Protein AF-A0A5T0D8S8-F1 (afdb_monomer_lite)

Structure (mmCIF, N/CA/C/O backbone):
data_AF-A0A5T0D8S8-F1
#
_entry.id   AF-A0A5T0D8S8-F1
#
loop_
_atom_site.group_PDB
_atom_site.id
_atom_site.type_symbol
_atom_site.label_atom_id
_atom_site.label_alt_id
_atom_site.label_comp_id
_atom_site.label_asym_id
_atom_site.label_entity_id
_atom_site.label_seq_id
_atom_site.pdbx_PDB_ins_code
_atom_site.Cartn_x
_atom_site.Cartn_y
_atom_site.Cartn_z
_atom_site.occupancy
_atom_site.B_iso_or_equiv
_atom_site.auth_seq_id
_atom_site.auth_comp_id
_atom_site.auth_asym_id
_atom_site.auth_atom_id
_atom_site.pdbx_PDB_model_num
ATOM 1 N N . ALA A 1 1 ? 26.928 -7.150 -6.075 1.00 76.38 1 ALA A N 1
ATOM 2 C CA . ALA A 1 1 ? 25.591 -7.491 -5.551 1.00 76.38 1 ALA A CA 1
ATOM 3 C C . ALA A 1 1 ? 24.658 -6.289 -5.675 1.00 76.38 1 ALA A C 1
ATOM 5 O O . ALA A 1 1 ? 23.908 -6.264 -6.637 1.00 76.38 1 ALA A O 1
ATOM 6 N N . LEU A 1 2 ? 24.824 -5.243 -4.854 1.00 87.56 2 LEU A N 1
ATOM 7 C CA . LEU A 1 2 ? 23.936 -4.066 -4.821 1.00 87.56 2 LEU A CA 1
ATOM 8 C C . LEU A 1 2 ? 23.658 -3.410 -6.187 1.00 87.56 2 LEU A C 1
ATOM 10 O O . LEU A 1 2 ? 22.511 -3.160 -6.523 1.00 87.56 2 LEU A O 1
ATOM 14 N N . LYS A 1 3 ? 24.692 -3.171 -7.006 1.00 94.81 3 LYS A N 1
ATOM 15 C CA . LYS A 1 3 ? 24.516 -2.570 -8.342 1.00 94.81 3 LYS A CA 1
ATOM 16 C C . LYS A 1 3 ? 23.547 -3.372 -9.224 1.00 94.81 3 LYS A C 1
ATOM 18 O O . LYS A 1 3 ? 22.665 -2.792 -9.836 1.00 94.81 3 LYS A O 1
ATOM 23 N N . ILE A 1 4 ? 23.692 -4.697 -9.230 1.00 96.62 4 ILE A N 1
ATOM 24 C CA . ILE A 1 4 ? 22.875 -5.604 -10.048 1.00 96.62 4 ILE A CA 1
ATOM 25 C C . ILE A 1 4 ? 21.431 -5.641 -9.532 1.00 96.62 4 ILE A C 1
ATOM 27 O O . ILE A 1 4 ? 20.495 -5.719 -10.320 1.00 96.62 4 ILE A O 1
ATOM 31 N N . GLU A 1 5 ? 21.234 -5.594 -8.213 1.00 90.88 5 GLU A N 1
ATOM 32 C CA . GLU A 1 5 ? 19.894 -5.525 -7.613 1.00 90.88 5 GLU A CA 1
ATOM 33 C C . GLU A 1 5 ? 19.188 -4.212 -7.966 1.00 90.88 5 GLU A C 1
ATOM 35 O O . GLU A 1 5 ? 18.016 -4.230 -8.335 1.00 90.88 5 GLU A O 1
ATOM 40 N N . LEU A 1 6 ? 19.914 -3.090 -7.927 1.00 93.69 6 LEU A N 1
ATOM 41 C CA . LEU A 1 6 ? 19.385 -1.779 -8.302 1.00 93.69 6 LEU A CA 1
ATOM 42 C C . LEU A 1 6 ? 19.058 -1.689 -9.797 1.00 93.69 6 LEU A C 1
ATOM 44 O O . LEU A 1 6 ? 18.018 -1.141 -10.147 1.00 93.69 6 LEU A O 1
ATOM 48 N N . GLU A 1 7 ? 19.901 -2.252 -10.666 1.00 96.81 7 GLU A N 1
ATOM 49 C CA . GLU A 1 7 ? 19.637 -2.327 -12.110 1.00 96.81 7 GLU A CA 1
ATOM 50 C C . GLU A 1 7 ? 18.355 -3.120 -12.394 1.00 96.81 7 GLU A C 1
ATOM 52 O O . GLU A 1 7 ? 17.474 -2.633 -13.094 1.00 96.81 7 GLU A O 1
ATOM 57 N N . LYS A 1 8 ? 18.175 -4.282 -11.755 1.00 93.75 8 LYS A N 1
ATOM 58 C CA . LYS A 1 8 ? 16.948 -5.082 -11.901 1.00 93.75 8 LYS A CA 1
ATOM 59 C C . LYS A 1 8 ? 15.697 -4.362 -11.398 1.00 93.75 8 LYS A C 1
ATOM 61 O O . LYS A 1 8 ? 14.640 -4.479 -12.014 1.00 93.75 8 LYS A O 1
ATOM 66 N N . LEU A 1 9 ? 15.798 -3.646 -10.276 1.00 90.00 9 LEU A N 1
ATOM 67 C CA . LEU A 1 9 ? 14.680 -2.873 -9.731 1.00 90.00 9 LEU A CA 1
ATOM 68 C C . LEU A 1 9 ? 14.298 -1.720 -10.668 1.00 90.00 9 LEU A C 1
ATOM 70 O O . LEU A 1 9 ? 13.117 -1.455 -10.880 1.00 90.00 9 LEU A O 1
ATOM 74 N N . PHE A 1 10 ? 15.301 -1.056 -11.241 1.00 91.56 10 PHE A N 1
ATOM 75 C CA . PHE A 1 10 ? 15.101 0.011 -12.210 1.00 91.56 10 PHE A CA 1
ATOM 76 C C . PHE A 1 10 ? 14.452 -0.510 -13.497 1.00 91.56 10 PHE A C 1
ATOM 78 O O . PHE A 1 10 ? 13.442 0.042 -13.927 1.00 91.56 10 PHE A O 1
ATOM 85 N N . ASP A 1 11 ? 14.957 -1.613 -14.054 1.00 95.62 11 ASP A N 1
ATOM 86 C CA . ASP A 1 11 ? 14.377 -2.254 -15.237 1.00 95.62 11 ASP A CA 1
ATOM 87 C C . ASP A 1 11 ? 12.917 -2.664 -14.994 1.00 95.62 11 ASP A C 1
ATOM 89 O O . ASP A 1 11 ? 12.059 -2.423 -15.840 1.00 95.62 11 ASP A O 1
ATOM 93 N N . PHE A 1 12 ? 12.605 -3.214 -13.814 1.00 89.69 12 PHE A N 1
ATOM 94 C CA . PHE A 1 12 ? 11.231 -3.527 -13.414 1.00 89.69 12 PHE A CA 1
ATOM 95 C C . PHE A 1 12 ? 10.333 -2.281 -13.378 1.00 89.69 12 PHE A C 1
ATOM 97 O O . PHE A 1 12 ? 9.203 -2.323 -13.863 1.00 89.69 12 PHE A O 1
ATOM 104 N N . ALA A 1 13 ? 10.832 -1.163 -12.845 1.00 86.56 13 ALA A N 1
ATOM 105 C CA . ALA A 1 13 ? 10.083 0.090 -12.779 1.00 86.56 13 ALA A CA 1
ATOM 106 C C . ALA A 1 13 ? 9.810 0.706 -14.166 1.00 86.56 13 ALA A C 1
ATOM 108 O O . ALA A 1 13 ? 8.840 1.447 -14.319 1.00 86.56 13 ALA A O 1
ATOM 109 N N . LEU A 1 14 ? 10.637 0.395 -15.173 1.00 90.81 14 LEU A N 1
ATOM 110 C CA . LEU A 1 14 ? 10.438 0.818 -16.564 1.00 90.81 14 LEU A CA 1
ATOM 111 C C . LEU A 1 14 ? 9.411 -0.028 -17.326 1.00 90.81 14 LEU A C 1
ATOM 113 O O . LEU A 1 14 ? 8.893 0.422 -18.352 1.00 90.81 14 LEU A O 1
ATOM 117 N N . VAL A 1 15 ? 9.107 -1.241 -16.856 1.00 89.00 15 VAL A N 1
ATOM 118 C CA . VAL A 1 15 ? 8.053 -2.064 -17.457 1.00 89.00 15 VAL A CA 1
ATOM 119 C C . VAL A 1 15 ? 6.717 -1.345 -17.292 1.00 89.00 15 VAL A C 1
ATOM 121 O O . VAL A 1 15 ? 6.387 -0.862 -16.206 1.00 89.00 15 VAL A O 1
ATOM 124 N N . LYS A 1 16 ? 5.935 -1.284 -18.380 1.00 80.75 16 LYS A N 1
ATOM 125 C CA . LYS A 1 16 ? 4.577 -0.738 -18.355 1.00 80.75 16 LYS A CA 1
ATOM 126 C C . LYS A 1 16 ? 3.772 -1.498 -17.302 1.00 80.75 16 LYS A C 1
ATOM 128 O O . LYS A 1 16 ? 3.469 -2.675 -17.480 1.00 80.75 16 LYS A O 1
ATOM 133 N N . GLN A 1 17 ? 3.456 -0.811 -16.212 1.00 73.94 17 GLN A N 1
ATOM 134 C CA . GLN A 1 17 ? 2.636 -1.365 -15.146 1.00 73.94 17 GLN A CA 1
ATOM 135 C C . GLN A 1 17 ? 1.212 -1.568 -15.668 1.00 73.94 17 GLN A C 1
ATOM 137 O O . GLN A 1 17 ? 0.746 -0.806 -16.524 1.00 73.94 17 GLN A O 1
ATOM 142 N N . GLU A 1 18 ? 0.520 -2.595 -15.177 1.00 76.94 18 GLU A N 1
ATOM 143 C CA . GLU A 1 18 ? -0.890 -2.767 -15.512 1.00 76.94 18 GLU A CA 1
ATOM 144 C C . GLU A 1 18 ? -1.683 -1.541 -15.050 1.00 76.94 18 GLU A C 1
ATOM 146 O O . GLU A 1 18 ? -1.655 -1.153 -13.884 1.00 76.94 18 GLU A O 1
ATOM 151 N N . GLU A 1 19 ? -2.400 -0.919 -15.982 1.00 67.31 19 GLU A N 1
ATOM 152 C CA . GLU A 1 19 ? -3.166 0.303 -15.711 1.00 67.31 19 GLU A CA 1
ATOM 153 C C . GLU A 1 19 ? -4.399 0.026 -14.830 1.00 67.31 19 GLU A C 1
ATOM 155 O O . GLU A 1 19 ? -4.937 0.942 -14.216 1.00 67.31 19 GLU A O 1
ATOM 160 N N . ASN A 1 20 ? -4.816 -1.243 -14.730 1.00 69.19 20 ASN A N 1
ATOM 161 C CA . ASN A 1 20 ? -6.038 -1.680 -14.055 1.00 69.19 20 ASN A CA 1
ATOM 162 C C . ASN A 1 20 ? -5.758 -2.675 -12.920 1.00 69.19 20 ASN A C 1
ATOM 164 O O . ASN A 1 20 ? -6.463 -3.675 -12.785 1.00 69.19 20 ASN A O 1
ATOM 168 N N . LEU A 1 21 ? -4.735 -2.416 -12.102 1.00 70.88 21 LEU A N 1
ATOM 169 C CA . LEU A 1 21 ? -4.496 -3.217 -10.901 1.00 70.88 21 LEU A CA 1
ATOM 170 C C . LEU A 1 21 ? -5.711 -3.123 -9.964 1.00 70.88 21 LEU A C 1
ATOM 172 O O . LEU A 1 21 ? -5.975 -2.088 -9.346 1.00 70.88 21 LEU A O 1
ATOM 176 N N . LEU A 1 22 ? -6.461 -4.220 -9.871 1.00 72.94 22 LEU A N 1
ATOM 177 C CA . LEU A 1 22 ? -7.544 -4.381 -8.910 1.00 72.94 22 LEU A CA 1
ATOM 178 C C . LEU A 1 22 ? -6.939 -4.775 -7.566 1.00 72.94 22 LEU A C 1
ATOM 180 O O . LEU A 1 22 ? -6.579 -5.925 -7.339 1.00 72.94 22 LEU A O 1
ATOM 184 N N . TRP A 1 23 ? -6.819 -3.798 -6.675 1.00 79.44 23 TRP A N 1
ATOM 185 C CA . TRP A 1 23 ? -6.363 -4.036 -5.312 1.00 79.44 23 TRP A CA 1
ATOM 186 C C . TRP A 1 23 ? -7.521 -4.539 -4.448 1.00 79.44 23 TRP A C 1
ATOM 188 O O . TRP A 1 23 ? -8.521 -3.839 -4.266 1.00 79.44 23 TRP A O 1
ATOM 198 N N . ASP A 1 24 ? -7.374 -5.732 -3.870 1.00 82.25 24 ASP A N 1
ATOM 199 C CA . ASP A 1 24 ? -8.346 -6.269 -2.911 1.00 82.25 24 ASP A CA 1
ATOM 200 C C . ASP A 1 24 ? -8.381 -5.450 -1.615 1.00 82.25 24 ASP A C 1
ATOM 202 O O . ASP A 1 24 ? -9.457 -5.178 -1.067 1.00 82.25 24 ASP A O 1
ATOM 206 N N . LYS A 1 25 ? -7.199 -5.029 -1.148 1.00 85.69 25 LYS A N 1
ATOM 207 C CA . LYS A 1 25 ? -6.994 -4.205 0.047 1.00 85.69 25 LYS A CA 1
ATOM 208 C C . LYS A 1 25 ? -5.826 -3.245 -0.163 1.00 85.69 25 LYS A C 1
ATOM 210 O O . LYS A 1 25 ? -4.802 -3.624 -0.724 1.00 85.69 25 LYS A O 1
ATOM 215 N N . VAL A 1 26 ? -5.960 -2.025 0.353 1.00 89.12 26 VAL A N 1
ATOM 216 C CA . VAL A 1 26 ? -4.871 -1.044 0.419 1.00 89.12 26 VAL A CA 1
ATOM 217 C C . VAL A 1 26 ? -4.734 -0.574 1.860 1.00 89.12 26 VAL A C 1
ATOM 219 O O . VAL A 1 26 ? -5.678 -0.024 2.423 1.00 89.12 26 VAL A O 1
ATOM 222 N N . TYR A 1 27 ? -3.567 -0.785 2.462 1.00 89.75 27 TYR A N 1
ATOM 223 C CA . TYR A 1 27 ? -3.269 -0.328 3.818 1.00 89.75 27 TYR A CA 1
ATOM 224 C C . TYR A 1 27 ? -2.499 0.990 3.776 1.00 89.75 27 TYR A C 1
ATOM 226 O O . TYR A 1 27 ? -1.613 1.172 2.945 1.00 89.75 27 TYR A O 1
ATOM 234 N N . SER A 1 28 ? -2.829 1.917 4.670 1.00 90.56 28 SER A N 1
ATOM 235 C CA . SER A 1 28 ? -2.165 3.221 4.754 1.00 90.56 28 SER A CA 1
ATOM 236 C C . SER A 1 28 ? -2.101 3.710 6.195 1.00 90.56 28 SER A C 1
ATOM 238 O O . SER A 1 28 ? -2.987 3.415 6.998 1.00 90.56 28 SER A O 1
ATOM 240 N N . SER A 1 29 ? -1.071 4.480 6.540 1.00 90.50 29 SER A N 1
ATOM 241 C CA . SER A 1 29 ? -1.007 5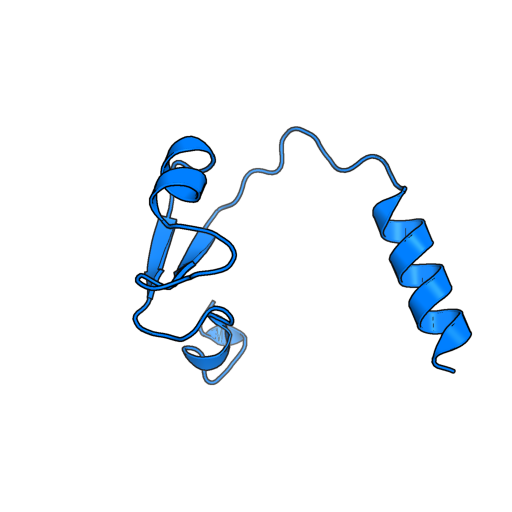.143 7.838 1.00 90.50 29 SER A CA 1
ATOM 242 C C . SER A 1 29 ? -1.934 6.360 7.903 1.00 90.50 29 SER A C 1
ATOM 244 O O . SER A 1 29 ? -2.014 7.177 6.987 1.00 90.50 29 SER A O 1
ATOM 246 N N . LYS A 1 30 ? -2.602 6.541 9.048 1.00 87.50 30 LYS A N 1
ATOM 247 C CA . LYS A 1 30 ? -3.396 7.749 9.338 1.00 87.50 30 LYS A CA 1
ATOM 248 C C . LYS A 1 30 ? -2.571 9.037 9.363 1.00 87.50 30 LYS A C 1
ATOM 250 O O . LYS A 1 30 ? -3.148 10.108 9.197 1.00 87.50 30 LYS A O 1
ATOM 255 N N . LYS A 1 31 ? -1.269 8.943 9.637 1.00 84.75 31 LYS A N 1
ATOM 256 C CA . LYS A 1 31 ? -0.358 10.084 9.817 1.00 84.75 31 LYS A CA 1
ATOM 257 C C . LYS A 1 31 ? 0.819 10.017 8.845 1.00 84.75 31 LYS A C 1
ATOM 259 O O . LYS A 1 31 ? 1.921 10.432 9.178 1.00 84.75 31 LYS A O 1
ATOM 264 N N . ASP A 1 32 ? 0.586 9.446 7.670 1.00 83.00 32 ASP A N 1
ATOM 265 C CA . ASP A 1 32 ? 1.596 9.365 6.628 1.00 83.00 32 ASP A CA 1
ATOM 266 C C . ASP A 1 32 ? 1.933 10.763 6.081 1.00 83.00 32 ASP A C 1
ATOM 268 O O . ASP A 1 32 ? 1.053 11.474 5.587 1.00 83.00 32 ASP A O 1
ATOM 272 N N . GLU A 1 33 ? 3.201 11.159 6.189 1.00 83.31 33 GLU A N 1
ATOM 273 C CA . GLU A 1 33 ? 3.711 12.439 5.680 1.00 83.31 33 GLU A CA 1
ATOM 274 C C . GLU A 1 33 ? 4.224 12.343 4.234 1.00 83.31 33 GLU A C 1
ATOM 276 O O . GLU A 1 33 ? 4.374 13.366 3.570 1.00 83.31 33 GLU A O 1
ATOM 281 N N . ILE A 1 34 ? 4.468 11.129 3.729 1.00 87.31 34 ILE A N 1
ATOM 282 C CA . ILE A 1 34 ? 4.959 10.879 2.367 1.00 87.31 34 ILE A CA 1
ATOM 283 C C . ILE A 1 34 ? 3.773 10.700 1.411 1.00 87.31 34 ILE A C 1
ATOM 285 O O . ILE A 1 34 ? 3.742 11.314 0.345 1.00 87.31 34 ILE A O 1
ATOM 289 N N . PHE A 1 35 ? 2.766 9.913 1.807 1.00 85.56 35 PHE A N 1
ATOM 290 C CA . PHE A 1 35 ? 1.512 9.734 1.066 1.00 85.56 35 PHE A CA 1
ATOM 291 C C . PHE A 1 35 ? 0.307 10.168 1.908 1.00 85.56 35 PHE A C 1
ATOM 293 O O . PHE A 1 35 ? -0.322 9.338 2.568 1.00 85.56 35 PHE A O 1
ATOM 300 N N . PRO A 1 36 ? -0.071 11.459 1.864 1.00 86.50 36 PRO A N 1
ATOM 301 C CA . PRO A 1 36 ? -1.140 11.983 2.697 1.00 86.50 36 PRO A CA 1
ATOM 302 C C . PRO A 1 36 ? -2.459 11.217 2.501 1.00 86.50 36 PRO A C 1
ATOM 304 O O . PRO A 1 36 ? -2.860 10.973 1.355 1.00 86.50 36 PRO A O 1
ATOM 307 N N . PRO A 1 37 ? -3.219 10.932 3.576 1.00 85.69 37 PRO A N 1
ATOM 308 C CA . PRO A 1 37 ? -4.479 10.188 3.500 1.00 85.69 37 PRO A CA 1
ATOM 309 C C . PRO A 1 37 ? -5.482 10.735 2.479 1.00 85.69 37 PRO A C 1
ATOM 311 O O . PRO A 1 37 ? -6.233 9.976 1.871 1.00 85.69 37 PRO A O 1
ATOM 314 N N . ASN A 1 38 ? -5.504 12.055 2.277 1.00 87.38 38 ASN A N 1
ATOM 315 C CA . ASN A 1 38 ? -6.398 12.7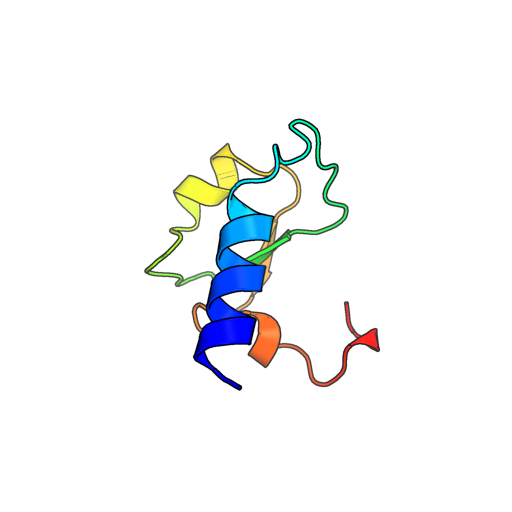02 1.317 1.00 87.38 38 ASN A CA 1
ATOM 316 C C . ASN A 1 38 ? -6.027 12.394 -0.138 1.00 87.38 38 ASN A C 1
ATOM 318 O O . ASN A 1 38 ? -6.923 12.236 -0.960 1.00 87.38 38 ASN A O 1
ATOM 322 N N . ALA A 1 39 ? -4.735 12.272 -0.455 1.00 86.69 39 ALA A N 1
ATOM 323 C CA . ALA A 1 39 ? -4.296 11.891 -1.794 1.00 86.69 39 ALA A CA 1
ATOM 324 C C . ALA A 1 39 ? -4.691 10.439 -2.098 1.00 86.69 39 ALA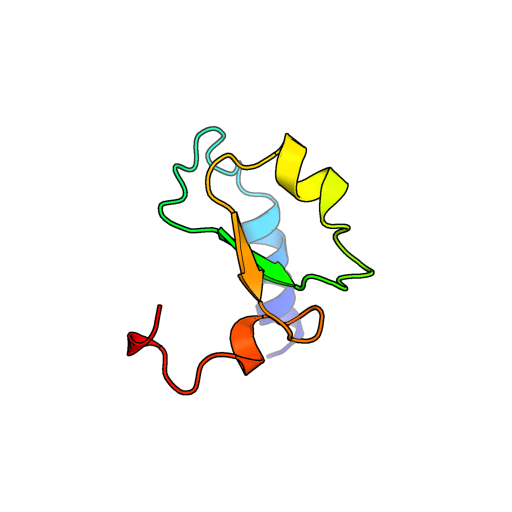 A C 1
ATOM 326 O O . ALA A 1 39 ? -5.227 10.148 -3.165 1.00 86.69 39 ALA A O 1
ATOM 327 N N . LEU A 1 40 ? -4.518 9.545 -1.120 1.00 87.75 40 LEU A N 1
ATOM 328 C CA . LEU A 1 40 ? -4.853 8.131 -1.269 1.00 87.75 40 LEU A CA 1
ATOM 329 C C . LEU A 1 40 ? -6.358 7.900 -1.423 1.00 87.75 40 LEU A C 1
ATOM 331 O O . LEU A 1 40 ? -6.758 7.130 -2.291 1.00 87.75 40 LEU A O 1
ATOM 335 N N . LYS A 1 41 ? -7.201 8.599 -0.650 1.00 87.19 41 LYS A N 1
ATOM 336 C CA . LYS A 1 41 ? -8.672 8.497 -0.759 1.00 87.19 41 LYS A CA 1
ATOM 337 C C . LYS A 1 41 ? -9.209 8.822 -2.151 1.00 87.19 41 LYS A C 1
ATOM 339 O O . LYS A 1 41 ? -10.253 8.301 -2.524 1.00 87.19 41 LYS A O 1
ATOM 344 N N . ASN A 1 42 ? -8.508 9.666 -2.903 1.00 84.62 42 ASN A N 1
ATOM 345 C CA . ASN A 1 42 ? -8.890 10.004 -4.272 1.00 84.62 42 ASN A CA 1
ATOM 346 C C . ASN A 1 42 ? -8.443 8.942 -5.290 1.00 84.62 42 ASN A C 1
ATOM 348 O O . ASN A 1 42 ? -9.001 8.882 -6.380 1.00 84.62 42 ASN A O 1
ATOM 352 N N . ALA A 1 43 ? -7.448 8.121 -4.945 1.00 85.19 43 ALA A N 1
ATOM 353 C CA . ALA A 1 43 ? -6.888 7.092 -5.816 1.00 85.19 43 ALA A CA 1
ATOM 354 C C . ALA A 1 43 ? -7.493 5.698 -5.572 1.00 85.19 43 ALA A C 1
ATOM 356 O O . ALA A 1 43 ? -7.588 4.902 -6.502 1.00 85.19 43 ALA A O 1
ATOM 357 N N . PHE A 1 44 ? -7.917 5.394 -4.340 1.00 86.12 44 PHE A N 1
ATOM 358 C CA . PHE A 1 44 ? -8.340 4.049 -3.944 1.00 86.12 44 PHE A CA 1
ATOM 359 C C . PHE A 1 44 ? -9.699 4.042 -3.241 1.00 86.12 44 PHE A C 1
ATOM 361 O O . PHE A 1 44 ? -9.941 4.799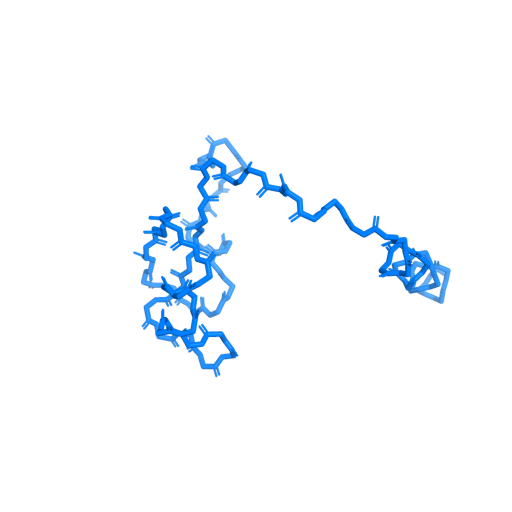 -2.303 1.00 86.12 44 PHE A O 1
ATOM 368 N N . SER A 1 45 ? -10.567 3.112 -3.644 1.00 81.31 45 SER A N 1
ATOM 369 C CA . SER A 1 45 ? -11.904 2.933 -3.060 1.00 81.31 45 SER A CA 1
ATOM 370 C C . SER A 1 45 ? -11.908 2.114 -1.761 1.00 81.31 45 SER A C 1
ATOM 372 O O . SER A 1 45 ? -12.788 2.304 -0.923 1.00 81.31 45 SER A O 1
ATOM 374 N N . LYS A 1 46 ? -10.928 1.219 -1.566 1.00 84.44 46 LYS A N 1
ATOM 375 C CA . LYS A 1 46 ? -10.813 0.331 -0.394 1.00 84.44 46 LYS A CA 1
ATOM 376 C C . LYS A 1 46 ? -9.519 0.584 0.380 1.00 84.44 46 LYS A C 1
ATOM 378 O O . LYS A 1 46 ? -8.543 -0.149 0.239 1.00 84.44 46 LYS A O 1
ATOM 383 N N . LEU A 1 47 ? -9.533 1.625 1.211 1.00 89.94 47 LEU A N 1
ATOM 384 C CA . LEU A 1 47 ? -8.420 1.985 2.094 1.00 89.94 47 LEU A CA 1
ATOM 385 C C . LEU A 1 47 ? -8.675 1.560 3.538 1.00 89.94 47 LEU A C 1
ATOM 387 O O . LEU A 1 47 ? -9.694 1.913 4.133 1.00 89.94 47 LEU A O 1
ATOM 391 N N . ILE A 1 48 ? -7.703 0.866 4.119 1.00 91.19 48 ILE A N 1
ATOM 392 C CA . ILE A 1 48 ? -7.675 0.456 5.519 1.00 91.19 48 ILE A CA 1
ATOM 393 C C . ILE A 1 48 ? -6.604 1.287 6.223 1.00 91.19 48 ILE A C 1
ATOM 395 O O . ILE A 1 48 ? -5.409 1.156 5.961 1.00 91.19 48 ILE A O 1
ATOM 399 N N . PHE A 1 49 ? -7.044 2.168 7.118 1.00 91.12 49 PHE A N 1
ATOM 400 C CA . PHE A 1 49 ? -6.147 3.070 7.828 1.00 91.12 49 PHE A CA 1
ATOM 401 C C . PHE A 1 49 ? -5.622 2.460 9.129 1.00 91.12 49 PHE A C 1
ATOM 403 O O . PHE A 1 49 ? -6.390 2.212 10.062 1.00 91.12 49 PHE A O 1
ATOM 410 N N . LEU A 1 50 ? -4.304 2.321 9.216 1.00 90.81 50 LEU A N 1
ATOM 411 C CA . LEU A 1 50 ? -3.567 1.815 10.369 1.00 90.81 50 LEU A CA 1
ATOM 412 C C . LEU A 1 50 ? -2.979 2.967 11.192 1.00 90.81 50 LEU A C 1
ATOM 414 O O . LEU A 1 50 ? -2.820 4.091 10.708 1.00 90.81 50 LEU A O 1
ATOM 418 N N . ASN A 1 51 ? -2.662 2.696 12.457 1.00 88.69 51 ASN A N 1
ATOM 419 C CA . ASN A 1 51 ? -2.039 3.670 13.356 1.00 88.69 51 ASN A CA 1
ATOM 420 C C . ASN A 1 51 ? -0.528 3.430 13.494 1.00 88.69 51 ASN A C 1
ATOM 422 O O . ASN A 1 51 ? -0.013 3.387 14.604 1.00 88.69 51 ASN A O 1
ATOM 426 N N . GLU A 1 52 ? 0.150 3.275 12.360 1.00 85.56 52 GLU A N 1
ATOM 427 C CA . GLU A 1 52 ? 1.599 3.049 12.275 1.00 85.56 52 GLU A CA 1
ATOM 428 C C . GLU A 1 52 ? 2.314 4.225 11.596 1.00 85.56 52 GLU A C 1
ATOM 430 O O . GLU A 1 52 ? 1.644 5.100 11.050 1.00 85.56 52 GLU A O 1
ATOM 435 N N . PRO A 1 53 ? 3.656 4.289 11.583 1.00 82.94 53 PRO A N 1
ATOM 436 C CA . PRO A 1 53 ? 4.407 5.157 10.670 1.00 82.94 53 PRO A CA 1
ATOM 437 C C . PRO A 1 53 ? 4.131 4.822 9.189 1.00 82.94 53 PRO A C 1
ATOM 439 O O . PRO A 1 53 ? 3.420 3.866 8.889 1.00 82.94 53 PRO A O 1
ATOM 442 N N . HIS A 1 54 ? 4.722 5.579 8.253 1.00 83.75 54 HIS A N 1
ATOM 443 C CA . HIS A 1 54 ? 4.575 5.378 6.795 1.00 83.75 54 HIS A CA 1
ATOM 444 C C . HIS A 1 54 ? 4.641 3.901 6.360 1.00 83.75 54 HIS A C 1
ATOM 446 O O . HIS A 1 54 ? 3.834 3.420 5.566 1.00 83.75 54 HIS A O 1
ATOM 452 N N . PHE A 1 55 ? 5.573 3.148 6.942 1.00 82.88 55 PHE A N 1
ATOM 453 C CA . PHE A 1 55 ? 5.699 1.717 6.707 1.00 82.88 55 PHE A CA 1
ATOM 454 C C . PHE A 1 55 ? 4.646 0.929 7.500 1.00 82.88 55 PHE A C 1
ATOM 456 O O . PHE A 1 55 ? 4.904 0.434 8.597 1.00 82.88 55 PHE A O 1
ATOM 463 N N . ALA A 1 56 ? 3.470 0.760 6.893 1.00 82.31 56 ALA A N 1
ATOM 464 C CA . ALA A 1 56 ? 2.350 -0.031 7.413 1.00 82.31 56 ALA A CA 1
ATOM 465 C C . ALA A 1 56 ? 2.713 -1.488 7.769 1.00 82.31 56 ALA A C 1
ATOM 467 O O . ALA A 1 56 ? 2.017 -2.113 8.566 1.00 82.31 56 ALA A O 1
ATOM 468 N N . PHE A 1 57 ? 3.813 -2.020 7.224 1.00 82.31 57 PHE A N 1
ATOM 469 C CA . PHE A 1 57 ? 4.314 -3.365 7.520 1.00 82.31 57 PHE A CA 1
ATOM 470 C C . PHE A 1 57 ? 4.594 -3.604 9.006 1.00 82.31 57 PHE A C 1
ATOM 472 O O . PHE A 1 57 ? 4.459 -4.732 9.459 1.00 82.31 57 PHE A O 1
ATOM 479 N N . PHE A 1 58 ? 4.921 -2.562 9.781 1.00 82.50 58 PHE A N 1
ATOM 480 C CA . PHE A 1 58 ? 5.146 -2.698 11.225 1.00 82.50 58 PHE A CA 1
ATOM 481 C C . PHE A 1 58 ? 3.888 -3.069 12.016 1.00 82.50 58 PHE A C 1
ATOM 483 O O . PHE A 1 58 ? 4.000 -3.514 13.157 1.00 82.50 58 PHE A O 1
ATOM 490 N N . HIS A 1 59 ? 2.707 -2.918 11.416 1.00 85.94 59 HIS A N 1
ATOM 491 C CA . HIS A 1 59 ? 1.461 -3.358 12.028 1.00 85.94 59 HIS A CA 1
ATOM 492 C C . HIS A 1 59 ? 1.357 -4.884 12.110 1.00 85.94 59 HIS A C 1
ATOM 494 O O . HIS A 1 59 ? 0.723 -5.413 13.022 1.00 85.94 59 HIS A O 1
ATOM 500 N N . PHE A 1 60 ? 1.959 -5.579 11.143 1.00 87.88 60 PHE A N 1
ATOM 501 C CA . PHE A 1 60 ? 1.800 -7.012 10.946 1.00 87.88 60 PHE A CA 1
ATOM 502 C C . PHE A 1 60 ? 2.994 -7.764 11.525 1.00 87.88 60 PHE A C 1
ATOM 504 O O . PHE A 1 60 ? 4.147 -7.355 11.379 1.00 87.88 60 PHE A O 1
ATOM 511 N N . LYS A 1 61 ? 2.725 -8.889 12.185 1.00 86.06 61 LYS A N 1
ATOM 512 C CA . LYS A 1 61 ? 3.759 -9.758 12.763 1.00 86.06 61 LYS A CA 1
ATOM 513 C C . LYS A 1 61 ? 4.185 -10.860 11.807 1.00 86.06 61 LYS A C 1
ATOM 515 O O . LYS A 1 61 ? 5.317 -11.336 11.889 1.00 86.06 61 LYS A O 1
ATOM 520 N N . THR A 1 62 ? 3.285 -11.275 10.923 1.00 88.62 62 THR A N 1
ATOM 521 C CA . THR A 1 62 ? 3.528 -12.311 9.920 1.00 88.62 62 THR A CA 1
ATOM 522 C C . THR A 1 62 ? 2.873 -11.931 8.596 1.00 88.62 62 THR A C 1
ATOM 524 O O . THR A 1 62 ? 1.975 -11.094 8.542 1.00 88.62 62 THR A O 1
ATOM 527 N N . TRP A 1 63 ? 3.319 -12.569 7.513 1.00 82.19 63 TRP A N 1
ATOM 528 C CA . TRP A 1 63 ? 2.714 -12.395 6.189 1.00 82.19 63 TRP A CA 1
ATOM 529 C C . TRP A 1 63 ? 1.294 -12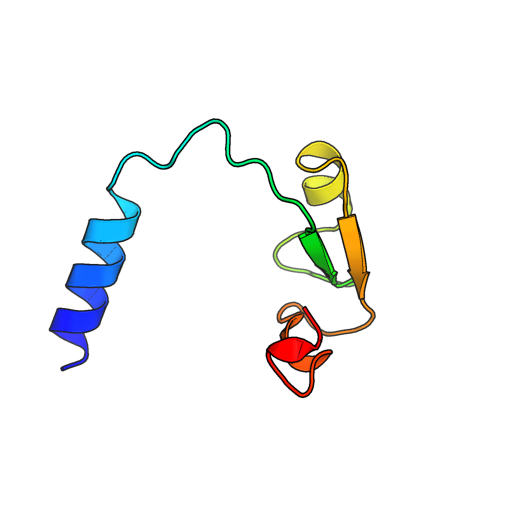.973 6.097 1.00 82.19 63 TRP A C 1
ATOM 531 O O . TRP A 1 63 ? 0.533 -12.541 5.240 1.00 82.19 63 TRP A O 1
ATOM 541 N N . ASP A 1 64 ? 0.921 -13.892 6.994 1.00 84.81 64 ASP A N 1
ATOM 542 C CA . ASP A 1 64 ? -0.413 -14.511 7.031 1.00 84.81 64 ASP A CA 1
ATOM 543 C C . ASP A 1 64 ? -1.506 -13.569 7.574 1.00 84.81 64 ASP A C 1
ATOM 545 O O . ASP A 1 64 ? -2.691 -13.880 7.484 1.00 84.81 64 ASP A O 1
ATOM 549 N N . GLU A 1 65 ? -1.132 -12.425 8.160 1.00 79.38 65 GLU A N 1
ATOM 550 C CA . GLU A 1 65 ? -2.078 -11.419 8.669 1.00 79.38 65 GLU A CA 1
ATOM 551 C C . GLU A 1 65 ? -2.619 -10.471 7.569 1.00 79.38 65 GLU A C 1
ATOM 553 O O . GLU A 1 65 ? -3.464 -9.616 7.862 1.00 79.38 65 GLU A O 1
ATOM 558 N N . LEU A 1 66 ? -2.150 -10.610 6.318 1.00 70.12 66 LEU A N 1
ATOM 559 C CA . LEU A 1 66 ? -2.524 -9.784 5.155 1.00 70.12 66 LEU A CA 1
ATOM 560 C C . LEU A 1 66 ? -3.806 -10.257 4.443 1.00 70.12 66 LEU A C 1
ATOM 562 O O . LEU A 1 66 ? -3.977 -11.467 4.198 1.00 70.12 66 LEU A O 1
#

pLDDT: mean 85.4, std 6.34, range [67.31, 96.81]

Radius of gyration: 14.77 Å; chains: 1; bounding box: 38×27×32 Å

Secondary structure (DSSP, 8-state):
-HHHHHHHHHHHHHS---TT---S-EEEETT-SSS-HHHHHHH-SSEEEESS-S-GGGG-SSGGG-

Sequence (66 aa):
ALKIELEKLFDFALVKQEENLLWDKVYSSKKDEIFPPNALKNAFSKLIFLNEPHFAFFHFKTWDEL

Organism: Campylobacter coli (NCBI:txid195)

Foldseek 3Di:
DVVVVVVVVVVVVPPDDPPDPDDPADEAECPEPPQHPVN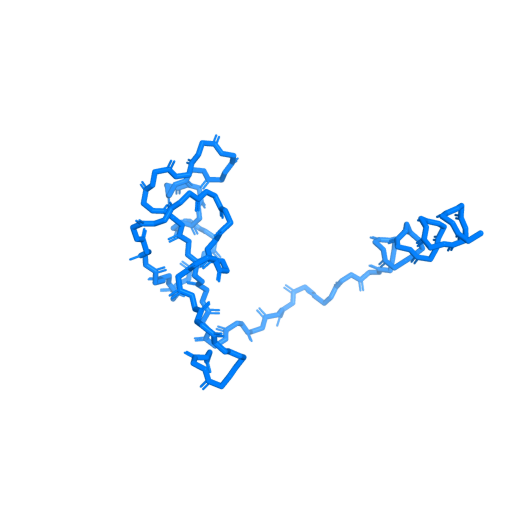VVVVDPHYDYDPDYRPPCVVDPDPVVD